Protein AF-A0A2K5I402-F1 (afdb_monomer_lite)

Foldseek 3Di:
DDPPVPPVVPQDDFPCPPDDWDKDWAQDPCPPVAGIWIFTPDQDDAPQADRPTRTGNLCRQPCRVVPDNPDDPVNVVVSVVVRRSD

Structure (mmCIF, N/CA/C/O backbone):
data_AF-A0A2K5I402-F1
#
_entry.id   AF-A0A2K5I402-F1
#
loop_
_atom_site.group_PDB
_atom_site.id
_atom_site.type_symbol
_atom_site.label_atom_id
_atom_site.label_alt_id
_atom_site.label_comp_id
_atom_site.label_asym_id
_atom_site.label_entity_id
_atom_site.label_seq_id
_atom_site.pdbx_PDB_ins_code
_atom_site.Cartn_x
_atom_site.Cartn_y
_atom_site.Cartn_z
_atom_site.occupancy
_atom_site.B_iso_or_equiv
_atom_site.auth_seq_id
_atom_site.auth_comp_id
_atom_site.auth_asym_id
_atom_site.auth_atom_id
_atom_site.pdbx_PDB_model_num
ATOM 1 N N . MET A 1 1 ? 42.497 -19.276 4.733 1.00 40.41 1 MET A N 1
ATOM 2 C CA . MET A 1 1 ? 41.606 -18.995 3.591 1.00 40.41 1 MET A CA 1
ATOM 3 C C . MET A 1 1 ? 40.299 -18.528 4.191 1.00 40.41 1 MET A C 1
ATOM 5 O O . MET A 1 1 ? 39.763 -19.241 5.026 1.00 40.41 1 MET A O 1
ATOM 9 N N . LYS A 1 2 ? 39.911 -17.282 3.919 1.00 40.47 2 LYS A N 1
ATOM 10 C CA . LYS A 1 2 ? 38.699 -16.676 4.463 1.00 40.47 2 LYS A CA 1
ATOM 11 C C . LYS A 1 2 ? 37.529 -17.108 3.582 1.00 40.47 2 LYS A C 1
ATOM 13 O O . LYS A 1 2 ? 37.427 -16.636 2.457 1.00 40.47 2 LYS A O 1
ATOM 18 N N . GLU A 1 3 ? 36.691 -18.004 4.080 1.00 42.41 3 GLU A N 1
ATOM 19 C CA . GLU A 1 3 ? 35.297 -18.091 3.649 1.00 42.41 3 GLU A CA 1
ATOM 20 C C . GLU A 1 3 ? 34.498 -17.271 4.654 1.00 42.41 3 GLU A C 1
ATOM 22 O O . GLU A 1 3 ? 33.861 -17.782 5.573 1.00 42.41 3 GLU A O 1
ATOM 27 N N . ASP A 1 4 ? 34.621 -15.952 4.502 1.00 42.59 4 ASP A N 1
ATOM 28 C CA . ASP A 1 4 ? 33.614 -15.028 4.990 1.00 42.59 4 ASP A CA 1
ATOM 29 C C . ASP A 1 4 ? 32.319 -15.421 4.274 1.00 42.59 4 ASP A C 1
ATOM 31 O O . ASP A 1 4 ? 32.104 -15.089 3.108 1.00 42.59 4 ASP A O 1
ATOM 35 N N . LEU A 1 5 ? 31.498 -16.227 4.951 1.00 50.53 5 LEU A N 1
ATOM 36 C CA . LEU A 1 5 ? 30.106 -16.467 4.598 1.00 50.53 5 LEU A CA 1
ATOM 37 C C . LEU A 1 5 ? 29.460 -15.097 4.423 1.00 50.53 5 LEU A C 1
ATOM 39 O O . LEU A 1 5 ? 29.127 -14.424 5.398 1.00 50.53 5 LEU A O 1
ATOM 43 N N . ASN A 1 6 ? 29.364 -14.663 3.168 1.00 48.38 6 ASN A N 1
ATOM 44 C CA . ASN A 1 6 ? 28.814 -13.376 2.806 1.00 48.38 6 ASN A CA 1
ATOM 45 C C . ASN A 1 6 ? 27.343 -13.355 3.233 1.00 48.38 6 ASN A C 1
ATOM 47 O O . ASN A 1 6 ? 26.470 -13.864 2.528 1.00 48.38 6 ASN A O 1
ATOM 51 N N . LEU A 1 7 ? 27.084 -12.789 4.412 1.00 51.28 7 LEU A N 1
ATOM 52 C CA . LEU A 1 7 ? 25.754 -12.626 4.996 1.00 51.28 7 LEU A CA 1
ATOM 53 C C . LEU A 1 7 ? 24.825 -11.817 4.067 1.00 51.28 7 LEU A C 1
ATOM 55 O O . LEU A 1 7 ? 23.607 -11.898 4.199 1.00 51.28 7 LEU A O 1
ATOM 59 N N . GLU A 1 8 ? 25.382 -11.111 3.076 1.00 50.56 8 GLU A N 1
ATOM 60 C CA . GLU A 1 8 ? 24.637 -10.408 2.026 1.00 50.56 8 GLU A CA 1
ATOM 61 C C . GLU A 1 8 ? 23.960 -11.331 0.992 1.00 50.56 8 GLU A C 1
ATOM 63 O O . GLU A 1 8 ? 23.109 -10.868 0.239 1.00 50.56 8 GLU A O 1
ATOM 68 N N . ASN A 1 9 ? 24.267 -12.636 0.959 1.00 46.41 9 ASN A N 1
ATOM 69 C CA . ASN A 1 9 ? 23.648 -13.591 0.025 1.00 46.41 9 ASN A CA 1
ATOM 70 C C . ASN A 1 9 ? 22.434 -14.352 0.601 1.00 46.41 9 ASN A C 1
ATOM 72 O O . ASN A 1 9 ? 21.871 -15.204 -0.085 1.00 46.41 9 ASN A O 1
ATOM 76 N N . LEU A 1 10 ? 22.028 -14.082 1.848 1.00 52.34 10 LEU A N 1
ATOM 77 C CA . LEU A 1 10 ? 20.954 -14.821 2.536 1.00 52.34 10 LEU A CA 1
ATOM 78 C C . LEU A 1 10 ? 19.562 -14.173 2.433 1.00 52.34 10 LEU A C 1
ATOM 80 O O . LEU A 1 10 ? 18.588 -14.737 2.931 1.00 52.34 10 LEU A O 1
ATOM 84 N N . THR A 1 11 ? 19.419 -13.018 1.778 1.00 59.25 11 THR A N 1
ATOM 85 C CA . THR A 1 11 ? 18.097 -12.444 1.488 1.00 59.25 11 THR A CA 1
ATOM 86 C C . THR A 1 11 ? 17.500 -13.103 0.247 1.00 59.25 11 THR A C 1
ATOM 88 O O . THR A 1 11 ? 18.110 -13.085 -0.819 1.00 59.25 11 THR A O 1
ATOM 91 N N . ALA A 1 12 ? 16.309 -13.698 0.381 1.00 63.03 12 ALA A N 1
ATOM 92 C CA . ALA A 1 12 ? 15.582 -14.302 -0.733 1.00 63.03 12 ALA A CA 1
ATOM 93 C C . ALA A 1 12 ? 15.429 -13.293 -1.882 1.00 63.03 12 ALA A C 1
ATOM 95 O O . ALA A 1 12 ? 14.761 -12.269 -1.732 1.00 63.03 12 ALA A O 1
ATOM 96 N N . LYS A 1 13 ? 16.064 -13.595 -3.020 1.00 78.44 13 LYS A N 1
ATOM 97 C CA . LYS A 1 13 ? 16.137 -12.690 -4.165 1.00 78.44 13 LYS A CA 1
ATOM 98 C C . LYS A 1 13 ? 14.771 -12.558 -4.828 1.00 78.44 13 LYS A C 1
ATOM 100 O O . LYS A 1 13 ? 14.362 -13.441 -5.583 1.00 78.44 13 LYS A O 1
ATOM 105 N N . THR A 1 14 ? 14.044 -11.480 -4.546 1.00 86.62 14 THR A N 1
ATOM 106 C CA . THR A 1 14 ? 12.704 -11.280 -5.126 1.00 86.62 14 THR A CA 1
ATOM 107 C C . THR A 1 14 ? 12.760 -10.487 -6.429 1.00 86.62 14 THR A C 1
ATOM 109 O O . THR A 1 14 ? 13.663 -9.682 -6.659 1.00 86.62 14 THR A O 1
ATOM 112 N N . ILE A 1 15 ? 11.744 -10.649 -7.284 1.00 90.62 15 ILE A N 1
ATOM 113 C CA . ILE A 1 15 ? 11.600 -9.871 -8.532 1.00 90.62 15 ILE A CA 1
ATOM 114 C C . ILE A 1 15 ? 11.443 -8.357 -8.294 1.00 90.62 15 ILE A C 1
ATOM 116 O O . ILE A 1 15 ? 11.455 -7.571 -9.246 1.00 90.62 15 ILE A O 1
ATOM 120 N N . TYR A 1 16 ? 11.255 -7.952 -7.036 1.00 91.62 16 TYR A N 1
ATOM 121 C CA . TYR A 1 16 ? 11.038 -6.571 -6.635 1.00 91.62 16 TYR A CA 1
ATOM 122 C C . TYR A 1 16 ? 12.322 -5.854 -6.200 1.00 91.62 16 TYR A C 1
ATOM 124 O O . TYR A 1 16 ? 12.277 -4.643 -5.990 1.00 91.62 16 TYR A O 1
ATOM 132 N N . GLU A 1 17 ? 13.449 -6.557 -6.074 1.00 88.50 17 GLU A N 1
ATOM 133 C CA . GLU A 1 17 ? 14.720 -5.976 -5.635 1.00 88.50 17 GLU A CA 1
ATOM 134 C C . GLU A 1 17 ? 15.268 -4.899 -6.578 1.00 88.50 17 GLU A C 1
ATOM 136 O O . GLU A 1 17 ? 14.995 -4.893 -7.779 1.00 88.50 17 GLU A O 1
ATOM 141 N N . ASN A 1 18 ? 16.084 -3.995 -6.021 1.00 89.69 18 ASN A N 1
ATOM 142 C CA . ASN A 1 18 ? 16.761 -2.910 -6.745 1.00 89.69 18 ASN A CA 1
ATOM 143 C C . ASN A 1 18 ? 15.810 -1.998 -7.541 1.00 89.69 18 ASN A C 1
ATOM 145 O O . ASN A 1 18 ? 16.189 -1.410 -8.553 1.00 89.69 18 ASN A O 1
ATOM 149 N N . ARG A 1 19 ? 14.559 -1.872 -7.083 1.00 92.62 19 ARG A N 1
ATOM 150 C CA . A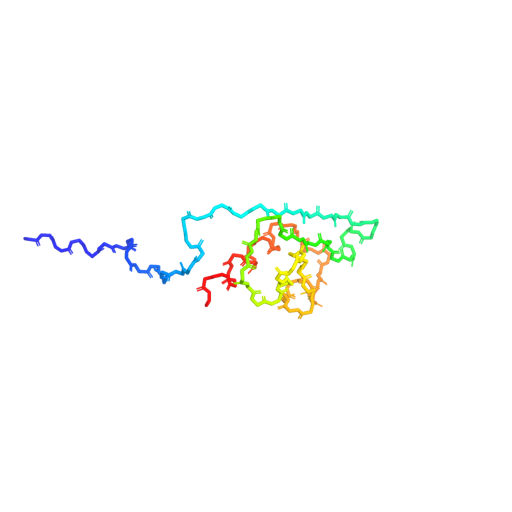RG A 1 19 ? 13.532 -1.012 -7.678 1.00 92.62 19 ARG A CA 1
ATOM 151 C C . ARG A 1 19 ? 12.949 -0.084 -6.624 1.00 92.62 19 ARG A C 1
ATOM 153 O O . ARG A 1 19 ? 12.665 -0.497 -5.502 1.00 92.62 19 ARG A O 1
ATOM 160 N N . ILE A 1 20 ? 12.732 1.170 -7.009 1.00 94.81 20 ILE A N 1
ATOM 161 C CA . ILE A 1 20 ? 12.015 2.151 -6.193 1.00 94.81 20 ILE A CA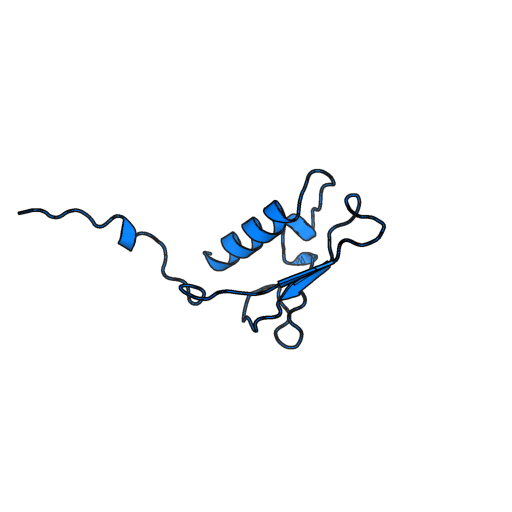 1
ATOM 162 C C . ILE A 1 20 ? 10.558 2.172 -6.659 1.00 94.81 20 ILE A C 1
ATOM 164 O O . ILE A 1 20 ? 10.272 2.479 -7.818 1.00 94.81 20 ILE A O 1
ATOM 168 N N . TYR A 1 21 ? 9.634 1.851 -5.755 1.00 96.81 21 TYR A N 1
ATOM 169 C CA . TYR A 1 21 ? 8.197 1.910 -6.014 1.00 96.81 21 TYR A CA 1
ATOM 170 C C . TYR A 1 21 ? 7.610 3.167 -5.386 1.00 96.81 21 TYR A C 1
ATOM 172 O O . TYR A 1 21 ? 7.706 3.372 -4.178 1.00 96.81 21 TYR A O 1
ATOM 180 N N . SER A 1 22 ? 6.978 4.002 -6.202 1.00 97.62 22 SER A N 1
ATOM 181 C CA . SER A 1 22 ? 6.233 5.167 -5.739 1.00 97.62 22 SER A CA 1
ATOM 182 C C . SER A 1 22 ? 4.781 4.785 -5.469 1.00 97.62 22 SER A C 1
ATOM 184 O O . SER A 1 22 ? 4.158 4.078 -6.265 1.00 97.62 22 SER A O 1
ATOM 186 N N . LEU A 1 23 ? 4.227 5.287 -4.366 1.00 98.31 23 LEU A N 1
ATOM 187 C CA . LEU A 1 23 ? 2.838 5.088 -3.962 1.00 98.31 23 LEU A CA 1
ATOM 188 C C . LEU A 1 23 ? 2.168 6.443 -3.721 1.00 98.31 23 LEU A C 1
ATOM 190 O O . LEU A 1 23 ? 2.832 7.419 -3.374 1.00 98.31 23 LEU A O 1
ATOM 194 N N . LYS A 1 24 ? 0.845 6.487 -3.874 1.00 98.25 24 LYS A N 1
ATOM 195 C CA . LYS A 1 24 ? -0.003 7.542 -3.317 1.00 98.25 24 LYS A CA 1
ATOM 196 C C . LYS A 1 24 ? -0.818 6.962 -2.175 1.00 98.25 24 LYS A C 1
ATOM 198 O O . LYS A 1 24 ? -1.391 5.880 -2.309 1.00 98.25 24 LYS A O 1
ATOM 203 N N . ILE A 1 25 ? -0.840 7.699 -1.072 1.00 98.19 25 ILE A N 1
ATOM 204 C CA . ILE A 1 25 ? -1.577 7.355 0.136 1.00 98.19 25 ILE A CA 1
ATOM 205 C C . ILE A 1 25 ? -2.449 8.552 0.479 1.00 98.19 25 ILE A C 1
ATOM 207 O O . ILE A 1 25 ? -1.943 9.663 0.629 1.00 98.19 25 ILE A O 1
ATOM 211 N N . GLU A 1 26 ? -3.750 8.319 0.565 1.00 98.31 26 GLU A N 1
ATOM 212 C CA . GLU A 1 26 ? -4.745 9.344 0.848 1.00 98.31 26 GLU A CA 1
ATOM 213 C C . GLU A 1 26 ? -5.410 9.026 2.189 1.00 98.31 26 GLU A C 1
ATOM 215 O O . GLU A 1 26 ? -6.095 8.011 2.349 1.00 98.31 26 GLU A O 1
ATOM 220 N N . CYS A 1 27 ? -5.181 9.894 3.173 1.00 97.88 27 CYS A N 1
ATOM 221 C CA . CYS A 1 27 ? -5.851 9.830 4.466 1.00 97.88 27 CYS A CA 1
ATOM 222 C C . CYS A 1 27 ? -7.199 10.541 4.345 1.00 97.88 27 CYS A C 1
ATOM 224 O O . CYS A 1 27 ? -7.252 11.766 4.243 1.00 97.88 27 CYS A O 1
ATOM 226 N N . GLY A 1 28 ? -8.285 9.769 4.308 1.00 96.56 28 GLY A N 1
ATOM 227 C CA . GLY A 1 28 ? -9.634 10.324 4.234 1.00 96.56 28 GLY A CA 1
ATOM 228 C C . GLY A 1 28 ? -10.069 11.024 5.533 1.00 96.56 28 GLY A C 1
ATOM 229 O O . GLY A 1 28 ? -9.382 10.932 6.548 1.00 96.56 28 GLY A O 1
ATOM 230 N N . PRO A 1 29 ? -11.257 11.655 5.553 1.00 98.00 29 PRO A N 1
ATOM 231 C CA . PRO A 1 29 ? -11.757 12.407 6.714 1.00 98.00 29 PRO A CA 1
ATOM 232 C C . PRO A 1 29 ? -11.955 11.586 7.995 1.00 98.00 29 PRO A C 1
ATOM 234 O O . PRO A 1 29 ? -12.075 12.155 9.071 1.00 98.00 29 PRO A O 1
ATOM 237 N N . LYS A 1 30 ? -12.036 10.256 7.871 1.00 97.50 30 LYS A N 1
ATOM 238 C CA . LYS A 1 30 ? -12.186 9.310 8.987 1.00 97.50 30 LYS A CA 1
ATOM 239 C C . LYS A 1 30 ? -10.864 8.660 9.387 1.00 97.50 30 LYS A C 1
ATOM 241 O O . LYS A 1 30 ? -10.883 7.619 10.020 1.00 97.50 30 LYS A O 1
ATOM 246 N N . TYR A 1 31 ? -9.729 9.155 8.911 1.00 96.06 31 TYR A N 1
ATOM 247 C CA . TYR A 1 31 ? -8.439 8.642 9.348 1.00 96.06 31 TYR A CA 1
ATOM 248 C C . TYR A 1 31 ? -8.092 9.272 10.713 1.00 96.06 31 TYR A C 1
ATOM 250 O O . TYR A 1 31 ? -8.148 10.499 10.811 1.00 96.06 31 TYR A O 1
ATOM 258 N N . PRO A 1 32 ? -7.668 8.492 11.729 1.00 96.56 32 PRO A N 1
ATOM 259 C CA . PRO A 1 32 ? -7.250 7.090 11.659 1.00 96.56 32 PRO A CA 1
ATOM 260 C C . PRO A 1 32 ? -8.329 6.061 12.042 1.00 96.56 32 PRO A C 1
ATOM 262 O O . PRO A 1 32 ? -8.010 4.886 12.167 1.00 96.56 32 PRO A O 1
ATOM 265 N N . GLU A 1 33 ? -9.593 6.423 12.241 1.00 97.88 33 GLU A N 1
ATOM 266 C CA . GLU A 1 33 ? -10.673 5.462 12.531 1.00 97.88 33 GLU A CA 1
ATOM 267 C C . GLU A 1 33 ? -10.924 4.473 11.373 1.00 97.88 33 GLU A C 1
ATOM 269 O O . GLU A 1 33 ? -11.343 3.338 11.598 1.00 97.88 33 GLU A O 1
ATOM 274 N N . ALA A 1 34 ? -10.634 4.882 10.139 1.00 97.38 34 ALA A N 1
ATOM 275 C CA . ALA A 1 34 ? -10.688 4.090 8.916 1.00 97.38 34 ALA A CA 1
ATOM 276 C C . ALA A 1 34 ? -9.306 4.032 8.233 1.00 97.38 34 ALA A C 1
ATOM 278 O O . ALA A 1 34 ? -8.522 4.982 8.352 1.00 97.38 34 ALA A O 1
ATOM 279 N N . PRO A 1 35 ? -8.999 2.948 7.490 1.00 97.94 35 PRO A N 1
ATOM 280 C CA . PRO A 1 35 ? -7.716 2.810 6.810 1.00 97.94 35 PRO A CA 1
ATOM 281 C C . PRO A 1 35 ? -7.522 3.878 5.726 1.00 97.94 35 PRO A C 1
ATOM 283 O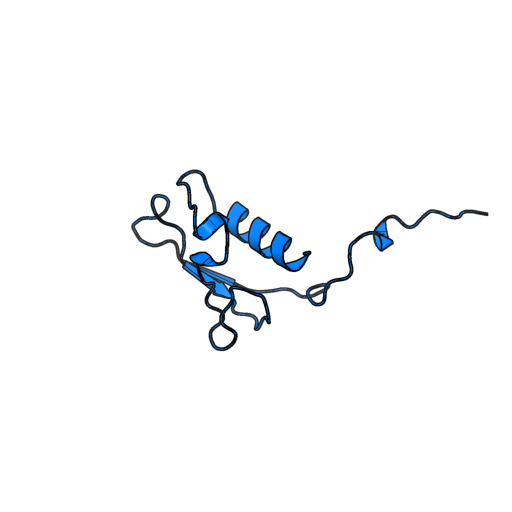 O . PRO A 1 35 ? -8.500 4.353 5.138 1.00 97.94 35 PRO A O 1
ATOM 286 N N . PRO A 1 36 ? -6.265 4.236 5.408 1.00 98.31 36 PRO A N 1
ATOM 287 C CA . PRO A 1 36 ? -5.980 5.119 4.290 1.00 98.31 36 PRO A CA 1
ATOM 288 C C . PRO A 1 36 ? -6.254 4.409 2.958 1.00 98.31 36 PRO A C 1
ATOM 290 O O . PRO A 1 36 ? -6.143 3.185 2.847 1.00 98.31 36 PRO A O 1
ATOM 293 N N . PHE A 1 37 ? -6.546 5.185 1.916 1.00 98.38 37 PHE A N 1
ATOM 294 C CA . PHE A 1 37 ? -6.566 4.676 0.549 1.00 98.38 37 PHE A CA 1
ATOM 295 C C . PHE A 1 37 ? -5.136 4.597 0.009 1.00 98.38 37 PHE A C 1
ATOM 297 O O . PHE A 1 37 ? -4.352 5.531 0.178 1.00 98.38 37 PHE A O 1
ATOM 304 N N . VAL A 1 38 ? -4.785 3.484 -0.639 1.00 98.56 38 VAL A N 1
ATOM 305 C CA . VAL A 1 38 ? -3.422 3.220 -1.115 1.00 98.56 38 VAL A CA 1
ATOM 306 C C . VAL A 1 38 ? -3.457 2.783 -2.569 1.00 98.56 38 VAL A C 1
ATOM 308 O O . VAL A 1 38 ? -4.195 1.871 -2.949 1.00 98.56 38 VAL A O 1
ATOM 311 N N . ARG A 1 39 ? -2.599 3.394 -3.385 1.00 98.44 39 ARG A N 1
ATOM 312 C CA . ARG A 1 39 ? -2.330 2.920 -4.740 1.00 98.44 39 ARG A CA 1
ATOM 313 C C . ARG A 1 39 ? -0.863 3.048 -5.104 1.00 98.44 39 ARG A C 1
ATOM 315 O O . ARG A 1 39 ? -0.200 4.025 -4.756 1.00 98.44 39 ARG A O 1
ATOM 322 N N . PHE A 1 40 ? -0.375 2.101 -5.882 1.00 98.50 40 PHE A N 1
ATOM 323 C CA . PHE A 1 40 ? 0.910 2.213 -6.543 1.00 98.50 40 PHE A CA 1
ATOM 324 C C . PHE A 1 40 ? 0.818 3.197 -7.717 1.00 98.50 40 PHE A C 1
ATOM 326 O O . PHE A 1 40 ? -0.153 3.225 -8.474 1.00 98.50 40 PHE A O 1
ATOM 333 N N . VAL A 1 41 ? 1.834 4.047 -7.839 1.00 98.06 41 VAL A N 1
ATOM 334 C CA . VAL A 1 41 ? 2.079 4.874 -9.028 1.00 98.06 41 VAL A CA 1
ATOM 335 C C . VAL A 1 41 ? 2.977 4.108 -9.989 1.00 98.06 41 VAL A C 1
ATOM 337 O O . VAL A 1 41 ? 2.706 4.056 -11.184 1.00 98.06 41 VAL A O 1
ATOM 340 N N . THR A 1 42 ? 4.025 3.477 -9.459 1.00 97.31 42 THR A N 1
ATOM 341 C CA . THR A 1 42 ? 4.881 2.574 -10.227 1.00 97.31 42 THR A CA 1
ATOM 342 C C . THR A 1 42 ? 4.126 1.281 -10.512 1.00 97.31 42 THR A C 1
ATOM 344 O O . THR A 1 42 ? 3.619 0.649 -9.588 1.00 97.31 42 THR A O 1
ATOM 347 N N . LYS A 1 43 ? 4.073 0.854 -11.777 1.0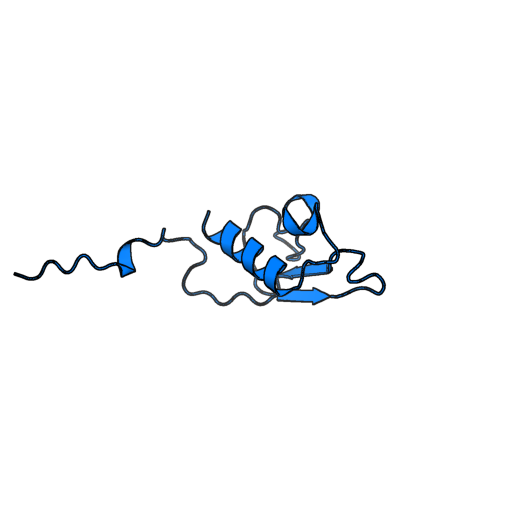0 95.75 43 LYS A N 1
ATOM 348 C CA . LYS A 1 43 ? 3.435 -0.415 -12.146 1.00 95.75 43 LYS A CA 1
ATOM 349 C C . LYS A 1 43 ? 4.104 -1.580 -11.409 1.00 95.75 43 LYS A C 1
ATOM 351 O O . LYS A 1 43 ? 5.324 -1.729 -11.456 1.00 95.75 43 LYS A O 1
ATOM 356 N N . ILE A 1 44 ? 3.294 -2.418 -10.770 1.00 96.00 44 ILE A N 1
ATOM 357 C CA . ILE A 1 44 ? 3.741 -3.592 -10.023 1.00 96.00 44 ILE A CA 1
ATOM 358 C C . ILE A 1 44 ? 2.798 -4.766 -10.293 1.00 96.00 44 ILE A C 1
ATOM 360 O O . ILE A 1 44 ? 1.590 -4.580 -10.426 1.00 96.00 44 ILE A O 1
ATOM 364 N N . ASN A 1 45 ? 3.358 -5.970 -10.396 1.00 94.69 45 ASN A N 1
ATOM 365 C CA . ASN A 1 45 ? 2.591 -7.210 -10.406 1.00 94.69 45 ASN A CA 1
ATOM 366 C C . ASN A 1 45 ? 2.704 -7.844 -9.018 1.00 94.69 45 ASN A C 1
ATOM 368 O O . ASN A 1 45 ? 3.687 -8.522 -8.749 1.00 94.69 45 ASN A O 1
ATOM 372 N N . MET A 1 46 ? 1.755 -7.546 -8.133 1.00 95.06 46 MET A N 1
ATOM 373 C CA . MET A 1 46 ? 1.746 -7.995 -6.741 1.00 95.06 46 MET A CA 1
ATOM 374 C C . MET A 1 46 ? 0.332 -8.445 -6.375 1.00 95.06 46 MET A C 1
ATOM 376 O O . MET A 1 46 ? -0.642 -7.773 -6.718 1.00 95.06 46 MET A O 1
ATOM 380 N N . ASN A 1 47 ? 0.212 -9.567 -5.663 1.00 95.19 47 ASN A N 1
ATOM 381 C CA . ASN A 1 47 ? -1.082 -10.052 -5.183 1.00 95.19 47 ASN A CA 1
ATOM 382 C C . ASN A 1 47 ? -1.770 -8.992 -4.311 1.00 95.19 47 ASN A C 1
ATOM 384 O O . ASN A 1 47 ? -1.141 -8.375 -3.454 1.00 95.19 47 ASN A O 1
ATOM 388 N N . GLY A 1 48 ? -3.067 -8.780 -4.538 1.00 96.25 48 GLY A N 1
ATOM 389 C CA . GLY A 1 48 ? -3.827 -7.735 -3.849 1.00 96.25 48 GLY A CA 1
ATOM 390 C C . GLY A 1 48 ? -3.640 -6.328 -4.420 1.00 96.25 48 GLY A C 1
ATOM 391 O O . GLY A 1 48 ? -4.221 -5.389 -3.885 1.00 96.25 48 GLY A O 1
ATOM 392 N N . VAL A 1 49 ? -2.881 -6.164 -5.508 1.00 98.19 49 VAL A N 1
ATOM 393 C CA . VAL A 1 49 ? -2.776 -4.902 -6.249 1.00 98.19 49 VAL A CA 1
ATOM 394 C C . VAL A 1 49 ? -3.412 -5.075 -7.621 1.00 98.19 49 VAL A C 1
ATOM 396 O O . VAL A 1 49 ? -3.086 -5.991 -8.373 1.00 98.19 49 VAL A O 1
ATOM 399 N N . ASN A 1 50 ? -4.327 -4.177 -7.969 1.00 97.88 50 ASN A N 1
ATOM 400 C CA . ASN A 1 50 ? -4.918 -4.153 -9.295 1.00 97.88 50 ASN A CA 1
ATOM 401 C C . ASN A 1 50 ? -3.854 -3.758 -10.337 1.00 97.88 50 ASN A C 1
ATOM 403 O O . ASN A 1 50 ? -3.241 -2.693 -10.252 1.00 97.88 50 ASN A O 1
ATOM 407 N N . SER A 1 51 ? -3.650 -4.609 -11.344 1.00 95.44 51 SER A N 1
ATOM 408 C CA . SER A 1 51 ? -2.577 -4.457 -12.333 1.00 95.44 51 SER A CA 1
ATOM 409 C C . SER A 1 51 ? -2.794 -3.329 -13.350 1.00 95.44 51 SER A C 1
ATOM 411 O O . SER A 1 51 ? -1.827 -2.909 -13.994 1.00 95.44 51 SER A O 1
ATOM 413 N N . SER A 1 52 ? -4.028 -2.833 -13.511 1.00 96.81 52 SER A N 1
ATOM 414 C CA . SER A 1 52 ? -4.355 -1.769 -14.465 1.00 96.81 52 SER A CA 1
ATOM 415 C C . SER A 1 52 ? -4.276 -0.372 -13.851 1.00 96.81 52 SER A C 1
ATOM 417 O O . SER A 1 52 ? -3.823 0.551 -14.524 1.00 96.81 52 SER A O 1
ATOM 419 N N . ASN A 1 53 ? -4.661 -0.204 -12.581 1.00 97.38 53 ASN A N 1
ATOM 420 C CA . ASN A 1 53 ? -4.716 1.113 -11.928 1.00 97.38 53 ASN A CA 1
ATOM 421 C C . ASN A 1 53 ? -3.845 1.248 -10.661 1.00 97.38 53 ASN A C 1
ATOM 423 O O . ASN A 1 53 ? -3.747 2.343 -10.104 1.00 97.38 53 ASN A O 1
ATOM 427 N N . GLY A 1 54 ? -3.211 0.163 -10.203 1.00 98.06 54 GLY A N 1
ATOM 428 C CA . GLY A 1 54 ? -2.327 0.148 -9.036 1.00 98.06 54 GLY A CA 1
ATOM 429 C C . GLY A 1 54 ? -3.043 0.221 -7.686 1.00 98.06 54 GLY A C 1
ATOM 430 O O . GLY A 1 54 ? -2.369 0.313 -6.662 1.00 98.06 54 GLY A O 1
ATOM 431 N N . VAL A 1 55 ? -4.379 0.211 -7.649 1.00 98.50 55 VAL A N 1
ATOM 432 C CA . VAL A 1 55 ? -5.148 0.273 -6.398 1.00 98.50 55 VAL A CA 1
ATOM 433 C C . VAL A 1 55 ? -4.927 -1.000 -5.591 1.00 98.50 55 VAL A C 1
ATOM 435 O O . VAL A 1 55 ? -5.009 -2.109 -6.120 1.00 98.50 55 VAL A O 1
ATOM 438 N N . VAL A 1 56 ? -4.646 -0.828 -4.304 1.00 98.56 56 VAL A N 1
ATOM 439 C CA . VAL A 1 56 ? -4.479 -1.925 -3.352 1.00 98.56 56 VAL A CA 1
ATOM 440 C C . VAL A 1 56 ? -5.859 -2.349 -2.844 1.00 98.56 56 VAL A C 1
ATOM 442 O O . VAL A 1 56 ? -6.597 -1.510 -2.333 1.00 98.56 56 VAL A O 1
ATOM 445 N N . ASP A 1 57 ? -6.217 -3.630 -2.971 1.00 97.94 57 ASP A N 1
ATOM 446 C CA . ASP A 1 57 ? -7.441 -4.185 -2.379 1.00 97.94 57 ASP A CA 1
ATOM 447 C C . ASP A 1 57 ? -7.268 -4.260 -0.852 1.00 97.94 57 ASP A C 1
ATOM 449 O O . ASP A 1 57 ? -6.442 -5.046 -0.370 1.00 97.94 57 ASP A O 1
ATOM 453 N N . PRO A 1 58 ? -8.046 -3.495 -0.061 1.00 96.81 58 PRO A N 1
ATOM 454 C CA . PRO A 1 58 ? -7.927 -3.501 1.393 1.00 96.81 58 PRO A CA 1
ATOM 455 C C . PRO A 1 58 ? -8.130 -4.886 2.008 1.00 96.81 58 PRO A C 1
ATOM 457 O O . PRO A 1 58 ? -7.571 -5.166 3.060 1.00 96.81 58 PRO A O 1
ATOM 460 N N . ARG A 1 59 ? -8.893 -5.774 1.358 1.00 97.06 59 ARG A N 1
ATOM 461 C CA . ARG A 1 59 ? -9.173 -7.129 1.859 1.00 97.06 59 ARG A CA 1
ATOM 462 C C . ARG A 1 59 ? -7.986 -8.073 1.694 1.00 97.06 59 ARG A C 1
ATOM 464 O O . ARG A 1 59 ? -7.879 -9.043 2.437 1.00 97.06 59 ARG A O 1
ATOM 471 N N . ALA A 1 60 ? -7.112 -7.801 0.726 1.00 96.69 60 ALA A N 1
ATOM 472 C CA . ALA A 1 60 ? -5.943 -8.627 0.440 1.00 96.69 60 ALA A CA 1
ATOM 473 C C . ALA A 1 60 ? -4.749 -8.295 1.347 1.00 96.69 60 ALA A C 1
ATOM 475 O O . ALA A 1 60 ? -3.860 -9.126 1.523 1.00 96.69 60 ALA A O 1
ATOM 476 N N . ILE A 1 61 ? -4.724 -7.094 1.933 1.00 96.81 61 ILE A N 1
ATOM 477 C CA . ILE A 1 61 ? -3.629 -6.631 2.786 1.00 96.81 61 ILE A CA 1
ATOM 478 C C . ILE A 1 61 ? -4.083 -6.636 4.243 1.00 96.81 61 ILE A C 1
ATOM 480 O O . ILE A 1 61 ? -4.956 -5.866 4.634 1.00 96.81 61 ILE A O 1
ATOM 484 N N . SER A 1 62 ? -3.453 -7.481 5.059 1.00 96.62 62 SER A N 1
ATOM 485 C CA . SER A 1 62 ? -3.856 -7.755 6.446 1.00 96.62 62 SER A CA 1
ATOM 486 C C . SER A 1 62 ? -4.078 -6.487 7.286 1.00 96.62 62 SER A C 1
ATOM 488 O O . SER A 1 62 ? -5.108 -6.359 7.951 1.00 96.62 62 SER A O 1
ATOM 490 N N . VAL A 1 63 ? -3.153 -5.526 7.199 1.00 97.56 63 VAL A N 1
ATOM 491 C CA . VAL A 1 63 ? -3.194 -4.273 7.968 1.00 97.56 63 VAL A CA 1
ATOM 492 C C . VAL A 1 63 ? -4.298 -3.323 7.510 1.00 97.56 63 VAL A C 1
ATOM 494 O O . VAL A 1 63 ? -4.755 -2.518 8.312 1.00 97.56 63 VAL A O 1
ATOM 497 N N . LEU A 1 64 ? -4.756 -3.424 6.258 1.00 97.62 64 LEU A N 1
ATOM 498 C CA . LEU A 1 64 ? -5.898 -2.657 5.752 1.00 97.62 64 LEU A CA 1
ATOM 499 C C . LEU A 1 64 ? -7.221 -3.370 6.068 1.00 97.62 64 LEU A C 1
ATOM 501 O O . LEU A 1 64 ? -8.184 -2.722 6.470 1.00 97.62 64 LEU A O 1
ATOM 505 N N . ALA A 1 65 ? -7.256 -4.701 5.952 1.00 97.75 65 ALA A N 1
ATOM 506 C CA . ALA A 1 65 ? -8.437 -5.519 6.223 1.00 97.75 65 ALA A CA 1
ATOM 507 C C . ALA A 1 65 ? -8.843 -5.493 7.704 1.00 97.75 65 ALA A C 1
ATOM 509 O O . ALA A 1 65 ? -10.028 -5.496 8.027 1.00 97.75 65 ALA A O 1
ATOM 510 N N . LYS A 1 66 ? -7.853 -5.487 8.605 1.00 97.50 66 LYS A N 1
ATOM 511 C CA . LYS A 1 66 ? -8.032 -5.487 10.066 1.00 97.50 66 LYS A CA 1
ATOM 512 C C . LYS A 1 66 ? -7.534 -4.187 10.690 1.00 97.50 66 LYS A C 1
ATOM 514 O O . LYS A 1 66 ? -6.919 -4.209 11.756 1.00 97.50 66 LYS A O 1
ATOM 519 N N . TRP A 1 67 ? -7.761 -3.075 9.994 1.00 98.19 67 TRP A N 1
ATOM 520 C CA . TRP A 1 67 ? -7.276 -1.760 10.392 1.00 98.19 67 TRP A CA 1
ATOM 521 C C . TRP A 1 67 ? -7.591 -1.445 11.859 1.00 98.19 67 TRP A C 1
ATOM 523 O O . TRP A 1 67 ? -8.709 -1.653 12.327 1.00 98.19 67 TRP A O 1
ATOM 533 N N . GLN A 1 68 ? -6.584 -0.946 12.571 1.00 97.88 68 GLN A N 1
ATOM 534 C CA . GLN A 1 68 ? -6.698 -0.427 13.929 1.00 97.88 68 GLN A CA 1
ATOM 535 C C . GLN A 1 68 ? -6.294 1.044 13.902 1.00 97.88 68 GLN A C 1
ATOM 537 O O . GLN A 1 68 ? -5.341 1.403 13.214 1.00 97.88 68 GLN A O 1
ATOM 542 N N . ASN A 1 69 ? -6.956 1.890 14.689 1.00 96.62 69 ASN A N 1
ATOM 543 C CA . ASN A 1 69 ? -6.635 3.322 14.756 1.00 96.62 69 ASN A CA 1
ATOM 544 C C . ASN A 1 69 ? -5.228 3.627 15.312 1.00 96.62 69 ASN A C 1
ATOM 546 O O . ASN A 1 69 ? -4.739 4.745 15.181 1.00 96.62 69 ASN A O 1
ATOM 550 N N . SER A 1 70 ? -4.565 2.630 15.901 1.00 97.62 70 SER A N 1
ATOM 551 C CA . SER A 1 70 ? -3.165 2.681 16.325 1.00 97.62 70 SER A CA 1
ATOM 552 C C . SER A 1 70 ? -2.171 2.434 15.184 1.00 97.62 70 SER A C 1
ATOM 554 O O . SER A 1 70 ? -0.969 2.652 15.353 1.00 97.62 70 SER A O 1
ATOM 556 N N . TYR A 1 71 ? -2.633 1.969 14.019 1.00 98.19 71 TYR A N 1
ATOM 557 C CA . TYR A 1 71 ? -1.789 1.781 12.847 1.00 98.19 71 TYR A CA 1
ATOM 558 C C . TYR A 1 71 ? -1.470 3.111 12.170 1.00 98.19 71 TYR A C 1
ATOM 560 O O . TYR A 1 71 ? -2.165 4.115 12.297 1.00 98.19 71 TYR A O 1
ATOM 568 N N . SER A 1 72 ? -0.362 3.116 11.435 1.00 96.94 72 SER A N 1
ATOM 569 C CA . SER A 1 72 ? 0.138 4.294 10.734 1.00 96.94 72 SER A CA 1
ATOM 570 C C . SER A 1 72 ? 0.522 3.952 9.302 1.00 96.94 72 SER A C 1
ATOM 572 O O . SER A 1 72 ? 0.692 2.784 8.945 1.00 96.94 72 SER A O 1
ATOM 574 N N . ILE A 1 73 ? 0.751 4.984 8.489 1.00 96.94 73 ILE A N 1
ATOM 575 C CA . ILE A 1 73 ? 1.281 4.844 7.125 1.00 96.94 73 ILE A CA 1
ATOM 576 C C . ILE A 1 73 ? 2.557 3.983 7.103 1.00 96.94 73 ILE A C 1
ATOM 578 O O . ILE A 1 73 ? 2.736 3.160 6.208 1.00 96.94 73 ILE A O 1
ATOM 582 N N . LYS A 1 74 ? 3.423 4.110 8.120 1.00 96.94 74 LYS A N 1
ATOM 583 C CA . LYS A 1 74 ? 4.634 3.287 8.258 1.00 96.94 74 LYS A CA 1
ATOM 584 C C . LYS A 1 74 ? 4.306 1.791 8.309 1.00 96.94 74 LYS A C 1
ATOM 586 O O . LYS A 1 74 ? 4.961 1.018 7.617 1.00 96.94 74 LYS A O 1
ATOM 591 N N . VAL A 1 75 ? 3.289 1.397 9.079 1.00 97.62 75 VAL A N 1
ATOM 592 C CA . VAL A 1 75 ? 2.850 -0.005 9.205 1.00 97.62 75 VAL A CA 1
ATOM 593 C C . VAL A 1 75 ? 2.352 -0.538 7.860 1.00 97.62 75 VAL A C 1
ATOM 595 O O . VAL A 1 75 ? 2.711 -1.644 7.466 1.00 97.62 75 VAL A O 1
ATOM 598 N N . VAL A 1 76 ? 1.604 0.279 7.111 1.00 97.75 76 VAL A N 1
ATOM 599 C CA . VAL A 1 76 ? 1.141 -0.065 5.757 1.00 97.75 76 VAL A CA 1
ATOM 600 C C . VAL A 1 76 ? 2.317 -0.314 4.809 1.00 97.75 76 VAL A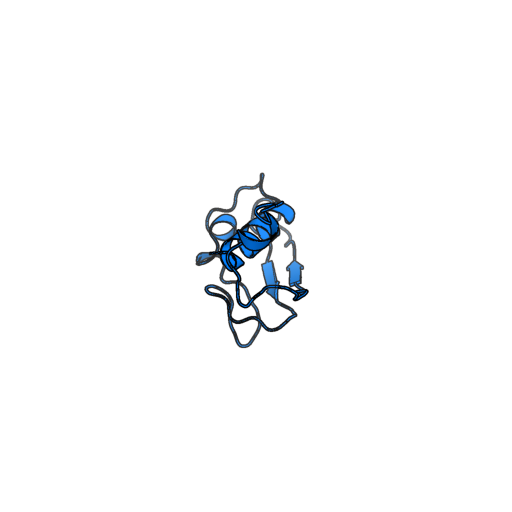 C 1
ATOM 602 O O . VAL A 1 76 ? 2.361 -1.342 4.136 1.00 97.75 76 VAL A O 1
ATOM 605 N N . LEU A 1 77 ? 3.301 0.589 4.782 1.00 97.62 77 LEU A N 1
ATOM 606 C CA . LEU A 1 77 ? 4.486 0.447 3.930 1.00 97.62 77 LEU A CA 1
ATOM 607 C C . LEU A 1 77 ? 5.336 -0.774 4.312 1.00 97.62 77 LEU A C 1
ATOM 609 O O . LEU A 1 77 ? 5.858 -1.462 3.434 1.00 97.62 77 LEU A O 1
ATOM 613 N N . GLN A 1 78 ? 5.464 -1.058 5.610 1.00 97.06 78 GLN A N 1
ATOM 614 C CA . GLN A 1 78 ? 6.184 -2.231 6.102 1.00 97.06 78 GLN A CA 1
ATOM 615 C C . GLN A 1 78 ? 5.495 -3.537 5.695 1.00 97.06 78 GLN A C 1
ATOM 617 O O . GLN A 1 78 ? 6.180 -4.451 5.240 1.00 97.06 78 GLN A O 1
ATOM 622 N N . GLU A 1 79 ? 4.165 -3.615 5.787 1.00 96.62 79 GLU A N 1
ATOM 623 C CA . GLU A 1 79 ? 3.424 -4.812 5.377 1.00 96.62 79 GLU A CA 1
ATOM 624 C C . GLU A 1 79 ? 3.495 -5.039 3.862 1.00 96.62 79 GLU A C 1
ATOM 626 O O . GLU A 1 79 ? 3.746 -6.159 3.420 1.00 96.62 79 GLU A O 1
ATOM 631 N N . LEU A 1 80 ? 3.364 -3.981 3.052 1.00 96.94 80 LEU A N 1
ATOM 632 C CA . LEU A 1 80 ? 3.536 -4.088 1.599 1.00 96.94 80 LEU A CA 1
ATOM 633 C C . LEU A 1 80 ? 4.939 -4.591 1.235 1.00 96.94 80 LEU A C 1
ATOM 635 O O . LEU A 1 80 ? 5.074 -5.476 0.393 1.00 96.94 80 LEU A O 1
ATOM 639 N N . ARG A 1 81 ? 5.981 -4.082 1.906 1.00 95.12 81 ARG A N 1
ATOM 640 C CA . ARG A 1 81 ? 7.357 -4.561 1.721 1.00 95.12 81 ARG A CA 1
ATOM 641 C C . ARG A 1 81 ? 7.511 -6.024 2.136 1.00 95.12 81 ARG A C 1
ATOM 643 O O . ARG A 1 81 ? 8.151 -6.782 1.415 1.00 95.12 81 ARG A O 1
ATOM 650 N N . ARG A 1 82 ? 6.922 -6.431 3.265 1.00 94.44 82 ARG A N 1
ATOM 651 C CA . ARG A 1 82 ? 6.955 -7.823 3.739 1.00 94.44 82 ARG A CA 1
ATOM 652 C C . ARG A 1 82 ? 6.328 -8.773 2.719 1.00 94.44 82 ARG A C 1
ATOM 654 O O . ARG A 1 82 ? 6.888 -9.828 2.457 1.00 94.44 82 ARG A O 1
ATOM 661 N N . LEU A 1 83 ? 5.206 -8.384 2.115 1.00 93.94 83 LEU A N 1
ATOM 662 C CA . LEU A 1 83 ? 4.532 -9.171 1.079 1.00 93.94 83 LEU A CA 1
ATOM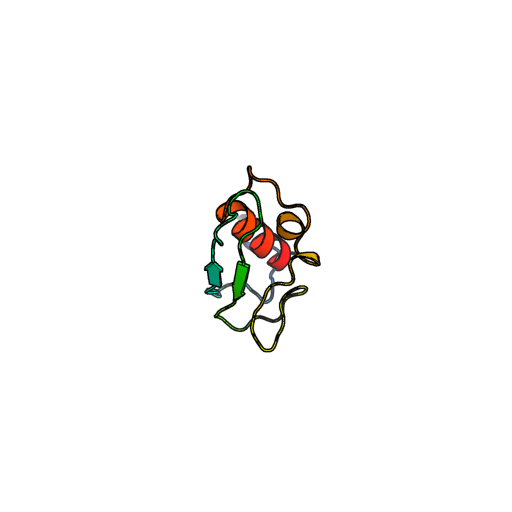 663 C C . LEU A 1 83 ? 5.334 -9.268 -0.229 1.00 93.94 83 LEU A C 1
ATOM 665 O O . LEU A 1 83 ? 5.188 -10.253 -0.941 1.00 93.94 83 LEU A O 1
ATOM 669 N N . MET A 1 84 ? 6.189 -8.289 -0.542 1.00 93.88 84 MET A N 1
ATOM 670 C CA . MET A 1 84 ? 7.126 -8.390 -1.672 1.00 93.88 84 MET A CA 1
ATOM 671 C C . MET A 1 84 ? 8.279 -9.363 -1.399 1.00 93.88 84 MET A C 1
ATOM 673 O O . MET A 1 84 ? 8.871 -9.863 -2.345 1.00 93.88 84 MET A O 1
ATOM 677 N N . MET A 1 85 ? 8.617 -9.604 -0.131 1.00 88.00 85 MET A N 1
ATOM 678 C CA . MET A 1 85 ? 9.695 -10.514 0.283 1.00 88.00 85 MET A CA 1
ATOM 679 C C . MET A 1 85 ? 9.233 -11.967 0.464 1.00 88.00 85 MET A C 1
ATOM 681 O O . MET A 1 85 ? 10.060 -12.821 0.779 1.00 88.00 85 MET A O 1
ATOM 685 N N . SER A 1 86 ? 7.928 -12.222 0.338 1.00 72.88 86 SER A N 1
ATOM 686 C CA . SER A 1 86 ? 7.306 -13.530 0.561 1.00 72.88 86 SER A CA 1
ATOM 687 C C . SER A 1 86 ? 7.211 -14.375 -0.703 1.00 72.88 86 SER A C 1
ATOM 689 O O . SER A 1 86 ? 7.256 -13.812 -1.818 1.00 72.88 86 SER A O 1
#

Secondary structure (DSSP, 8-state):
------GGG-S---TTTT-PPPEEEE--TTTTTSPPEEEESS----TTB-TTT-BB-TTTSHHHHT--TT--HHHHHHHHHHHHT-

Radius of gyration: 15.98 Å; chains: 1; bounding box: 54×31×31 Å

pLDDT: mean 89.29, std 16.89, range [40.41, 98.56]

Sequence (86 aa):
MKEDLNLENLTAKTIYENRIYSLKIECGPKYPEAPPFVRFVTKINMNGVNSSNGVVDPRAISVLAKWQNSYSIKVVLQELRRLMMS

InterPro domains:
  IPR000608 Ubiquitin-conjugating (UBC), catalytic core domain [PF00179] (12-84)
  IPR000608 Ubiquitin-conjugating (UBC), catalytic core domain [PS50127] (1-86)
  IPR016135 Ubiquitin-conjugating enzyme/RWD-like [G3DSA:3.10.110.10] (3-86)
  IPR016135 Ubiquitin-conjugating enzyme/RWD-like [SSF54495] (12-85)

Organism: Colobus angolensis palliatus (NCBI:txid336983)